Protein AF-A0A975L6K6-F1 (afdb_monomer)

Structure (mmCIF, N/CA/C/O backbone):
data_AF-A0A975L6K6-F1
#
_entry.id   AF-A0A975L6K6-F1
#
loop_
_atom_site.group_PDB
_atom_site.id
_atom_site.type_symbol
_atom_site.label_atom_id
_atom_site.label_alt_id
_atom_site.label_comp_id
_atom_site.label_asym_id
_atom_site.label_entity_id
_atom_site.label_seq_id
_atom_site.pdbx_PDB_ins_code
_atom_site.Cartn_x
_atom_site.Cartn_y
_atom_site.Cartn_z
_atom_site.occupancy
_atom_site.B_iso_or_equiv
_atom_site.auth_seq_id
_atom_site.auth_comp_id
_atom_site.auth_asym_id
_atom_site.auth_atom_id
_atom_site.pdbx_PDB_model_num
ATOM 1 N N . MET A 1 1 ? -33.562 -18.040 11.508 1.00 36.47 1 MET A N 1
ATOM 2 C CA . MET A 1 1 ? -32.404 -17.978 12.421 1.00 36.47 1 MET A CA 1
ATOM 3 C C . MET A 1 1 ? -31.246 -17.486 11.569 1.00 36.47 1 MET A C 1
ATOM 5 O O . MET A 1 1 ? -30.892 -18.178 10.630 1.00 36.47 1 MET A O 1
ATOM 9 N N . TRP A 1 2 ? -30.831 -16.236 11.766 1.00 38.25 2 TRP A N 1
ATOM 10 C CA . TRP A 1 2 ? -29.803 -15.554 10.973 1.00 38.25 2 TRP A CA 1
ATOM 11 C C . TRP A 1 2 ? -28.462 -15.794 11.672 1.00 38.25 2 TRP A C 1
ATOM 13 O O . TRP A 1 2 ? -28.295 -15.380 12.817 1.00 38.25 2 TRP A O 1
ATOM 23 N N . ASP A 1 3 ? -27.540 -16.505 11.031 1.00 49.81 3 ASP A N 1
ATOM 24 C CA . ASP A 1 3 ? -26.170 -16.692 11.496 1.00 49.81 3 ASP A CA 1
ATOM 25 C C . ASP A 1 3 ? -25.344 -15.480 11.055 1.00 49.81 3 ASP A C 1
ATOM 27 O O . ASP A 1 3 ? -25.103 -15.250 9.876 1.00 49.81 3 ASP A O 1
ATOM 31 N N . GLY A 1 4 ? -24.991 -14.620 12.010 1.00 41.69 4 GLY A N 1
ATOM 32 C CA . GLY A 1 4 ? -24.380 -13.302 11.801 1.00 41.69 4 GLY A CA 1
ATOM 33 C C . GLY A 1 4 ? -22.969 -13.294 11.201 1.00 41.69 4 GLY A C 1
ATOM 34 O O . GLY A 1 4 ? -22.150 -12.468 11.596 1.00 41.69 4 GLY A O 1
ATOM 35 N N . ASN A 1 5 ? -22.658 -14.169 10.250 1.00 46.06 5 ASN A N 1
ATOM 36 C CA . ASN A 1 5 ? -21.395 -14.152 9.541 1.00 46.06 5 ASN A CA 1
ATOM 37 C C . ASN A 1 5 ? -21.469 -13.179 8.355 1.00 46.06 5 ASN A C 1
ATOM 39 O O . ASN A 1 5 ? -21.516 -13.583 7.196 1.00 46.06 5 ASN A O 1
ATOM 43 N N . HIS A 1 6 ? -21.394 -11.875 8.632 1.00 46.34 6 HIS A N 1
ATOM 44 C CA . HIS A 1 6 ? -20.910 -10.900 7.643 1.00 46.34 6 HIS A CA 1
ATOM 45 C C . HIS A 1 6 ? -19.392 -11.066 7.479 1.00 46.34 6 HIS A C 1
ATOM 47 O O . HIS A 1 6 ? -18.622 -10.123 7.669 1.00 46.34 6 HIS A O 1
ATOM 53 N N . GLY A 1 7 ? -18.960 -12.305 7.218 1.00 45.84 7 GLY A N 1
ATOM 54 C CA . GLY A 1 7 ? -17.568 -12.675 7.071 1.00 45.84 7 GLY A CA 1
ATOM 55 C C . GLY A 1 7 ? -16.971 -11.769 6.015 1.00 45.84 7 GLY A C 1
ATOM 56 O O . GLY A 1 7 ? -17.438 -11.759 4.877 1.00 45.84 7 GLY A O 1
ATOM 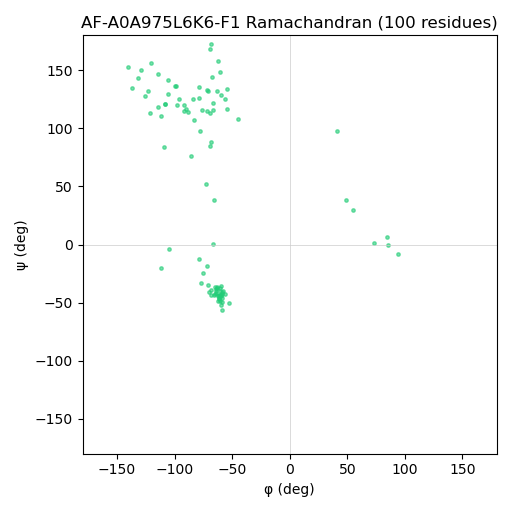57 N N . ARG A 1 8 ? -15.997 -10.952 6.423 1.00 49.88 8 ARG A N 1
ATOM 58 C CA . ARG A 1 8 ? -15.198 -10.117 5.531 1.00 49.88 8 ARG A CA 1
ATOM 59 C C . ARG A 1 8 ? -14.805 -10.998 4.349 1.00 49.88 8 ARG A C 1
ATOM 61 O O . ARG A 1 8 ? -14.019 -11.924 4.528 1.00 49.88 8 ARG A O 1
ATOM 68 N N . ILE A 1 9 ? -15.400 -10.756 3.179 1.00 55.06 9 ILE A N 1
ATOM 69 C CA . ILE A 1 9 ? -14.994 -11.413 1.939 1.00 55.06 9 ILE A CA 1
ATOM 70 C C . ILE A 1 9 ? -13.624 -10.821 1.628 1.00 55.06 9 ILE A C 1
ATOM 72 O O . ILE A 1 9 ? -13.508 -9.795 0.965 1.00 55.06 9 ILE A O 1
ATOM 76 N N . GLU A 1 10 ? -12.590 -11.404 2.223 1.00 58.62 10 GLU A N 1
ATOM 77 C CA . GLU A 1 10 ? -11.224 -11.238 1.774 1.00 58.62 10 GLU A CA 1
ATOM 78 C C . GLU A 1 10 ? -11.164 -11.985 0.447 1.00 58.62 10 GLU A C 1
ATOM 80 O O . GLU A 1 10 ? -11.415 -13.195 0.421 1.00 58.62 10 GLU A O 1
ATOM 85 N N . PRO A 1 11 ? -10.971 -11.294 -0.684 1.00 62.91 11 PRO A N 1
ATOM 86 C CA . PRO A 1 11 ? -10.972 -12.011 -1.943 1.00 62.91 11 PRO A CA 1
ATOM 87 C C . PRO A 1 11 ? -9.706 -12.925 -1.990 1.00 62.91 11 PRO A C 1
ATOM 89 O O . PRO A 1 11 ? -8.877 -12.911 -1.082 1.00 62.91 11 PRO A O 1
ATOM 92 N N . ALA A 1 12 ? -9.541 -13.809 -2.973 1.00 74.25 12 ALA A N 1
ATOM 93 C CA . ALA A 1 12 ? -8.406 -14.745 -2.936 1.00 74.25 12 ALA A CA 1
ATOM 94 C C . ALA A 1 12 ? -7.059 -14.036 -3.200 1.00 74.25 12 ALA A C 1
ATOM 96 O O . ALA A 1 12 ? -6.940 -13.309 -4.183 1.00 74.25 12 ALA A O 1
ATOM 97 N N . PHE A 1 13 ? -6.035 -14.283 -2.371 1.00 80.50 13 PHE A N 1
ATOM 98 C CA . PHE A 1 13 ? -4.659 -13.846 -2.643 1.00 80.50 13 PHE A CA 1
ATOM 99 C C . PHE A 1 13 ? -3.909 -14.898 -3.463 1.00 80.50 13 PHE A C 1
ATOM 101 O O . PHE A 1 13 ? -3.627 -15.991 -2.968 1.00 80.50 13 PHE A O 1
ATOM 108 N N . ASP A 1 14 ? -3.547 -14.562 -4.699 1.00 85.00 14 ASP A N 1
ATOM 109 C CA . ASP A 1 14 ? -2.791 -15.457 -5.574 1.00 85.00 14 ASP A CA 1
ATOM 110 C C . ASP A 1 14 ? -1.284 -15.155 -5.513 1.00 85.00 14 ASP A C 1
ATOM 112 O O . ASP A 1 14 ? -0.806 -14.042 -5.761 1.00 85.00 14 ASP A O 1
ATOM 116 N N . GLN A 1 15 ? -0.503 -16.188 -5.202 1.00 85.06 15 GLN A N 1
ATOM 117 C CA . GLN A 1 15 ? 0.951 -16.094 -5.135 1.00 85.06 15 GLN A CA 1
ATOM 118 C C . GLN A 1 15 ? 1.614 -15.967 -6.512 1.00 85.06 15 GLN A C 1
ATOM 120 O O . GLN A 1 15 ? 2.762 -15.522 -6.574 1.00 85.06 15 GLN A O 1
ATOM 125 N N . ALA A 1 16 ? 0.931 -16.319 -7.599 1.00 92.44 16 ALA A N 1
ATOM 126 C CA . ALA A 1 16 ? 1.438 -16.183 -8.961 1.00 92.44 16 ALA A CA 1
ATOM 127 C C . ALA A 1 16 ? 1.346 -14.744 -9.494 1.00 92.44 16 ALA A C 1
ATOM 129 O O . ALA A 1 16 ? 1.956 -14.431 -10.516 1.00 92.44 16 ALA A O 1
ATOM 130 N N . TRP A 1 17 ? 0.616 -13.857 -8.809 1.00 92.19 17 TRP A N 1
ATOM 131 C CA . TRP A 1 17 ? 0.502 -12.462 -9.217 1.00 92.19 17 TRP A CA 1
ATOM 132 C C . TRP A 1 17 ? 1.846 -11.743 -9.237 1.00 92.19 17 TRP A C 1
ATOM 134 O O . TRP A 1 17 ? 2.741 -11.983 -8.417 1.00 92.19 17 TRP A O 1
ATOM 144 N N . ASP A 1 18 ? 1.956 -10.786 -10.153 1.00 92.44 18 ASP A N 1
ATOM 145 C CA . ASP A 1 18 ? 3.071 -9.861 -10.147 1.00 92.44 18 ASP A CA 1
ATOM 146 C C . ASP A 1 18 ? 3.074 -9.019 -8.856 1.00 92.44 18 ASP A C 1
ATOM 148 O O . ASP A 1 18 ? 2.068 -8.837 -8.162 1.00 92.44 18 ASP A O 1
ATOM 152 N N . ARG A 1 19 ? 4.249 -8.486 -8.525 1.00 92.56 19 ARG A N 1
ATOM 153 C CA . ARG A 1 19 ? 4.472 -7.726 -7.292 1.00 92.56 19 ARG A CA 1
ATOM 154 C C . ARG A 1 19 ? 3.581 -6.486 -7.170 1.00 92.56 19 ARG A C 1
ATOM 156 O O . ARG A 1 19 ? 3.162 -6.171 -6.060 1.00 92.56 19 ARG A O 1
ATOM 163 N N . LEU A 1 20 ? 3.279 -5.790 -8.269 1.00 92.94 20 LEU A N 1
ATOM 164 C CA . LEU A 1 20 ? 2.408 -4.612 -8.226 1.00 92.94 20 LEU A CA 1
ATOM 165 C C . LEU A 1 20 ? 0.976 -5.027 -7.887 1.00 92.94 20 LEU A C 1
ATOM 167 O O . LEU A 1 20 ? 0.344 -4.396 -7.041 1.00 92.94 20 LEU A O 1
ATOM 171 N N . THR A 1 21 ? 0.482 -6.098 -8.503 1.00 94.50 21 THR A N 1
ATOM 172 C CA . THR A 1 21 ? -0.839 -6.661 -8.205 1.00 94.50 21 THR A CA 1
ATOM 173 C C . THR A 1 21 ? -0.931 -7.109 -6.747 1.00 94.50 21 THR A C 1
ATOM 175 O O . THR A 1 21 ? -1.883 -6.742 -6.058 1.00 94.50 21 THR A O 1
ATOM 178 N N . LYS A 1 22 ? 0.104 -7.777 -6.218 1.00 94.12 22 LYS A N 1
ATOM 179 C CA . LYS A 1 22 ? 0.181 -8.131 -4.789 1.00 94.12 22 LYS A CA 1
ATOM 180 C C . LYS A 1 22 ? 0.177 -6.914 -3.862 1.00 94.12 22 LYS A C 1
ATOM 182 O O . LYS A 1 22 ? -0.478 -6.940 -2.827 1.00 94.12 22 LYS A O 1
ATOM 187 N N . LEU A 1 23 ? 0.873 -5.832 -4.207 1.00 94.56 23 LEU A N 1
ATOM 188 C CA . LEU A 1 23 ? 0.858 -4.621 -3.379 1.00 94.56 23 LEU A CA 1
ATOM 189 C C . LEU A 1 23 ? -0.485 -3.893 -3.429 1.00 94.56 23 LEU A C 1
ATOM 191 O O . LEU A 1 23 ? -0.970 -3.435 -2.399 1.00 94.56 23 LEU A O 1
ATOM 195 N N . ARG A 1 24 ? -1.108 -3.804 -4.608 1.00 95.19 24 ARG A N 1
ATOM 196 C CA . ARG A 1 24 ? -2.454 -3.228 -4.764 1.00 95.19 24 ARG A CA 1
ATOM 197 C C . ARG A 1 24 ? -3.489 -4.005 -3.970 1.00 95.19 24 ARG A C 1
ATOM 199 O O . ARG A 1 24 ? -4.376 -3.404 -3.373 1.00 95.19 24 ARG A O 1
ATOM 206 N N . TRP A 1 25 ? -3.334 -5.321 -3.937 1.00 93.25 25 TRP A N 1
ATOM 207 C CA . TRP A 1 25 ? -4.135 -6.195 -3.107 1.00 93.25 25 TRP A CA 1
ATOM 208 C C . TRP A 1 25 ? -4.030 -5.856 -1.618 1.00 93.25 25 TRP A C 1
ATOM 210 O O . TRP A 1 25 ? -5.036 -5.559 -0.977 1.00 93.25 25 TRP A O 1
ATOM 220 N N . VAL A 1 26 ? -2.807 -5.846 -1.077 1.00 92.88 26 VAL A N 1
ATOM 221 C CA . VAL A 1 26 ? -2.565 -5.518 0.337 1.00 92.88 26 VAL A CA 1
ATOM 222 C C . VAL A 1 26 ? -3.082 -4.114 0.656 1.00 92.88 26 VAL A C 1
ATOM 224 O O . VAL A 1 26 ? -3.769 -3.929 1.654 1.00 92.88 26 VAL A O 1
ATOM 227 N N . ALA A 1 27 ? -2.848 -3.141 -0.227 1.00 94.31 27 ALA A N 1
ATOM 228 C CA . ALA A 1 27 ? -3.363 -1.784 -0.076 1.00 94.31 27 ALA A CA 1
ATOM 229 C C . ALA A 1 27 ? -4.897 -1.730 0.010 1.00 94.31 27 ALA A C 1
ATOM 231 O O . ALA A 1 27 ? -5.425 -0.996 0.843 1.00 94.31 27 ALA A O 1
ATOM 232 N N . ALA A 1 28 ? -5.613 -2.516 -0.801 1.00 92.88 28 ALA A N 1
ATOM 233 C CA . ALA A 1 28 ? -7.071 -2.600 -0.735 1.00 92.88 28 ALA A CA 1
ATOM 234 C C . ALA A 1 28 ? -7.549 -3.188 0.602 1.00 92.88 28 ALA A C 1
ATOM 236 O O . ALA A 1 28 ? -8.483 -2.663 1.211 1.00 92.88 28 ALA A O 1
ATOM 237 N N . LEU A 1 29 ? -6.879 -4.229 1.108 1.00 90.81 29 LEU A N 1
ATOM 238 C CA . LEU A 1 29 ? -7.185 -4.791 2.426 1.00 90.81 29 LEU A CA 1
ATOM 239 C C . LEU A 1 29 ? -6.912 -3.796 3.557 1.00 90.81 29 LEU A C 1
ATOM 241 O O . LEU A 1 29 ? -7.716 -3.703 4.489 1.00 90.81 29 LEU A O 1
ATOM 245 N N . THR A 1 30 ? -5.818 -3.037 3.476 1.00 92.12 30 THR A N 1
ATOM 246 C CA . THR A 1 30 ? -5.506 -1.977 4.440 1.00 92.12 30 THR A CA 1
ATOM 247 C C . THR A 1 30 ? -6.536 -0.847 4.374 1.00 92.12 30 THR A C 1
ATOM 249 O O . THR A 1 30 ? -7.004 -0.404 5.420 1.00 92.12 30 THR A O 1
ATOM 252 N N . GLU A 1 31 ? -6.962 -0.411 3.186 1.00 93.44 31 GLU A N 1
ATOM 253 C CA . GLU A 1 31 ? -8.026 0.595 3.022 1.00 93.44 31 GLU A CA 1
ATOM 254 C C . GLU A 1 31 ? -9.338 0.119 3.660 1.00 93.44 31 GLU A C 1
ATOM 256 O O . GLU A 1 31 ? -9.937 0.852 4.444 1.00 93.44 31 GLU A O 1
ATOM 261 N N . MET A 1 32 ? -9.727 -1.143 3.444 1.00 89.12 32 MET A N 1
ATOM 262 C CA . MET A 1 32 ? -10.895 -1.736 4.107 1.00 89.12 32 MET A CA 1
ATOM 263 C C . MET A 1 32 ? -10.756 -1.815 5.635 1.00 89.12 32 MET A C 1
ATOM 265 O O . MET A 1 32 ? -11.745 -1.664 6.346 1.00 89.12 32 MET A O 1
ATOM 269 N N . ASP A 1 33 ? -9.556 -2.089 6.159 1.00 88.31 33 ASP A N 1
ATOM 270 C CA . ASP A 1 33 ? -9.338 -2.226 7.608 1.00 88.31 33 ASP A CA 1
ATOM 271 C C . ASP A 1 33 ? -9.294 -0.879 8.336 1.00 88.31 33 ASP A C 1
ATOM 273 O O . ASP A 1 33 ? -9.674 -0.793 9.505 1.00 88.31 33 ASP A O 1
ATOM 277 N N . THR A 1 34 ? -8.774 0.146 7.662 1.00 89.44 34 THR A N 1
ATOM 278 C CA . THR A 1 34 ? -8.386 1.422 8.279 1.00 89.44 34 THR A CA 1
ATOM 279 C C . THR A 1 34 ? -9.267 2.597 7.869 1.00 89.44 34 THR A C 1
ATOM 281 O O . THR A 1 34 ? -9.280 3.606 8.568 1.00 89.44 34 THR A O 1
ATOM 284 N N . GLY A 1 35 ? -9.982 2.497 6.745 1.00 90.19 35 GLY A N 1
ATOM 285 C CA . GLY A 1 35 ? -10.700 3.612 6.125 1.00 90.19 35 GLY A CA 1
ATOM 286 C C . GLY A 1 35 ? -9.789 4.640 5.439 1.00 90.19 35 GLY A C 1
ATOM 287 O O . GLY A 1 35 ? -10.284 5.631 4.903 1.00 90.19 35 GLY A O 1
ATOM 288 N N . LEU A 1 36 ? -8.466 4.436 5.441 1.00 90.94 36 LEU A N 1
ATOM 289 C CA . LEU A 1 36 ? -7.516 5.318 4.765 1.00 90.94 36 LEU A CA 1
ATOM 290 C C . LEU A 1 36 ? -7.506 5.027 3.268 1.00 90.94 36 LEU A C 1
ATOM 292 O O . LEU A 1 36 ? -7.420 3.874 2.857 1.00 90.94 36 LEU A O 1
ATOM 296 N N . ARG A 1 37 ? -7.512 6.075 2.443 1.00 94.06 37 ARG A N 1
ATOM 297 C CA . ARG A 1 37 ? -7.382 5.919 0.993 1.00 94.06 37 ARG A CA 1
ATOM 298 C C . ARG A 1 37 ? -5.932 5.616 0.632 1.00 94.06 37 ARG A C 1
ATOM 300 O O . ARG A 1 37 ? -5.067 6.479 0.812 1.00 94.06 37 ARG A O 1
ATOM 307 N N . ILE A 1 38 ? -5.689 4.428 0.079 1.00 94.94 38 ILE A N 1
ATOM 308 C CA . ILE A 1 38 ? -4.350 3.942 -0.263 1.00 94.94 38 ILE A CA 1
ATOM 309 C C . ILE A 1 38 ? -4.285 3.589 -1.746 1.00 94.94 38 ILE A C 1
ATOM 311 O O . ILE A 1 38 ? -5.153 2.909 -2.295 1.00 94.94 38 ILE A O 1
ATOM 315 N N . ARG A 1 39 ? -3.248 4.060 -2.440 1.00 95.00 39 ARG A N 1
ATOM 316 C CA . ARG A 1 39 ? -3.005 3.728 -3.851 1.00 95.00 39 ARG A CA 1
ATOM 317 C C . ARG A 1 39 ? -1.557 3.306 -4.052 1.00 95.00 39 ARG A C 1
ATOM 319 O O . ARG A 1 39 ? -0.663 3.867 -3.429 1.00 95.00 39 ARG A O 1
ATOM 326 N N . VAL A 1 40 ? -1.348 2.328 -4.934 1.00 94.12 40 VAL A N 1
ATOM 327 C CA . VAL A 1 40 ? -0.016 1.830 -5.299 1.00 94.12 40 VAL A CA 1
ATOM 328 C C . VAL A 1 40 ? 0.170 1.890 -6.809 1.00 94.12 40 VAL A C 1
ATOM 330 O O . VAL A 1 40 ? -0.646 1.359 -7.580 1.00 94.12 40 VAL A O 1
ATOM 333 N N . TYR A 1 41 ? 1.269 2.512 -7.218 1.00 91.44 41 TYR A N 1
ATOM 334 C CA . TYR A 1 41 ? 1.661 2.706 -8.608 1.00 91.44 41 TYR A CA 1
ATOM 335 C C . TYR A 1 41 ? 3.027 2.059 -8.880 1.00 91.44 41 TYR A C 1
ATOM 337 O O . TYR A 1 41 ? 3.811 1.866 -7.945 1.00 91.44 41 TYR A O 1
ATOM 345 N N . PRO A 1 42 ? 3.332 1.707 -10.144 1.00 89.12 42 PRO A N 1
ATOM 346 C CA . PRO A 1 42 ? 4.714 1.458 -10.538 1.00 89.12 42 PRO A CA 1
ATOM 347 C C . PRO A 1 42 ? 5.563 2.679 -10.176 1.00 89.12 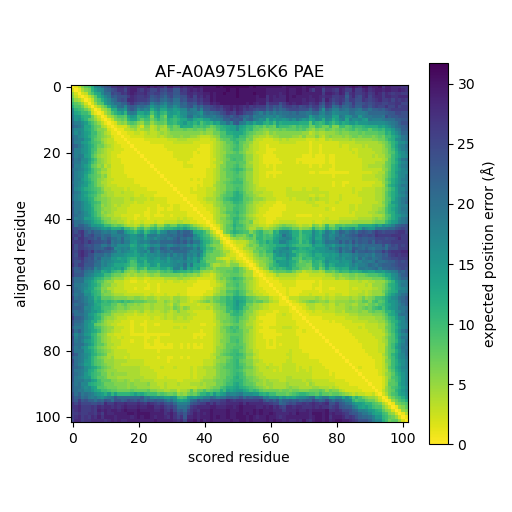42 PRO A C 1
ATOM 349 O O . PRO A 1 42 ? 5.144 3.801 -10.454 1.00 89.12 42 PRO A O 1
ATOM 352 N N . GLY A 1 43 ? 6.724 2.458 -9.565 1.00 82.50 43 GLY A N 1
ATOM 353 C CA . GLY A 1 43 ? 7.663 3.527 -9.265 1.00 82.50 43 GLY A CA 1
ATOM 354 C C . GLY A 1 43 ? 8.335 4.025 -10.537 1.00 82.50 43 GLY A C 1
ATOM 355 O O . GLY A 1 43 ? 8.830 3.238 -11.352 1.00 82.50 43 GLY A O 1
ATOM 356 N N . TYR A 1 44 ? 8.390 5.340 -10.698 1.00 70.62 44 TYR A N 1
ATOM 357 C CA . TYR A 1 44 ? 9.227 5.963 -11.717 1.00 70.62 44 TYR A CA 1
ATOM 358 C C . TYR A 1 44 ? 10.526 6.437 -11.074 1.00 70.62 44 TYR A C 1
ATOM 360 O O . TYR A 1 44 ? 10.531 6.976 -9.966 1.00 70.62 44 TYR A O 1
ATOM 368 N N . SER A 1 45 ? 11.649 6.194 -11.748 1.00 61.50 45 SER A N 1
ATOM 369 C CA . SER A 1 45 ? 12.924 6.737 -11.301 1.00 61.50 45 SER A CA 1
ATOM 370 C C . SER A 1 45 ? 12.900 8.250 -11.455 1.00 61.50 45 SER A C 1
ATOM 372 O O . SER A 1 45 ? 12.419 8.750 -12.467 1.00 61.50 45 SER A O 1
ATOM 374 N N . ALA A 1 46 ? 13.528 8.973 -10.528 1.00 57.72 46 ALA A N 1
ATOM 375 C CA . ALA A 1 46 ? 13.842 10.389 -10.707 1.00 57.72 46 ALA A CA 1
ATOM 376 C C . ALA A 1 46 ? 14.885 10.641 -11.831 1.00 57.72 46 ALA A C 1
ATOM 378 O O . ALA A 1 46 ? 15.281 11.780 -12.075 1.00 57.72 46 ALA A O 1
ATOM 379 N N . THR A 1 47 ? 15.376 9.592 -12.504 1.00 58.16 47 THR A N 1
ATOM 380 C CA . THR A 1 47 ? 16.360 9.702 -13.585 1.00 58.16 47 THR A CA 1
ATOM 381 C C . THR A 1 47 ? 15.680 9.845 -14.945 1.00 58.16 47 THR A C 1
ATOM 383 O O . THR A 1 47 ? 15.017 8.926 -15.430 1.00 58.16 47 THR A O 1
ATOM 386 N N . LEU A 1 48 ? 15.913 10.988 -15.590 1.00 61.06 48 LEU A N 1
ATOM 387 C CA . LEU A 1 48 ? 15.637 11.186 -17.009 1.00 61.06 48 LEU A CA 1
ATOM 388 C C . LEU A 1 48 ? 16.757 10.533 -17.831 1.00 61.06 48 LEU A C 1
ATOM 390 O O . LEU A 1 48 ? 17.931 10.849 -17.635 1.00 61.06 48 LEU A O 1
ATOM 394 N N . ARG A 1 49 ? 16.415 9.654 -18.776 1.00 64.06 49 ARG A N 1
ATOM 395 C CA . ARG A 1 49 ? 17.348 9.159 -19.800 1.00 64.06 49 ARG A CA 1
ATOM 396 C C . ARG A 1 49 ? 16.856 9.650 -21.151 1.00 64.06 49 ARG A C 1
ATOM 398 O O . ARG A 1 49 ? 15.744 9.338 -21.548 1.00 64.06 49 ARG A O 1
ATOM 405 N N . ASN A 1 50 ? 17.672 10.447 -21.838 1.00 80.06 50 ASN A N 1
ATOM 406 C CA . ASN A 1 50 ? 17.312 11.077 -23.115 1.00 80.06 50 ASN A CA 1
ATOM 407 C C . ASN A 1 50 ? 16.007 11.906 -23.065 1.00 80.06 50 ASN A C 1
ATOM 409 O O . ASN A 1 50 ? 15.310 12.014 -24.066 1.00 80.06 50 ASN A O 1
ATOM 413 N N . GLY A 1 51 ? 15.672 12.489 -21.907 1.00 74.38 51 GLY A N 1
ATOM 414 C CA . GLY A 1 51 ? 14.449 13.283 -21.728 1.00 7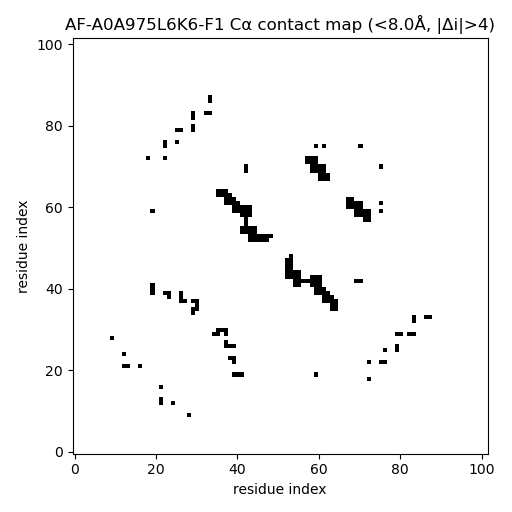4.38 51 GLY A CA 1
ATOM 415 C C . GLY A 1 51 ? 13.195 12.475 -21.378 1.00 74.38 51 GLY A C 1
ATOM 416 O O . GLY A 1 51 ? 12.150 13.076 -21.152 1.00 74.38 51 GLY A O 1
ATOM 417 N N . GLU A 1 52 ? 13.293 11.148 -21.263 1.00 72.00 52 GLU A N 1
ATOM 418 C CA . GLU A 1 52 ? 12.195 10.289 -20.812 1.00 72.00 52 GLU A CA 1
ATOM 419 C C . GLU A 1 52 ?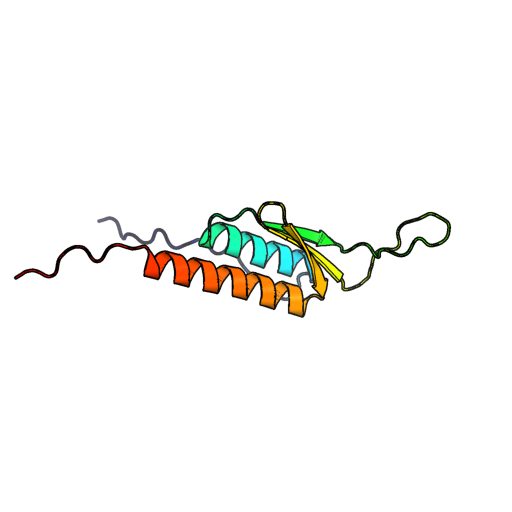 12.421 9.795 -19.382 1.00 72.00 52 GLU A C 1
ATOM 421 O O . GLU A 1 52 ? 13.543 9.469 -18.979 1.00 72.00 52 GLU A O 1
ATOM 426 N N . TRP A 1 53 ? 11.338 9.722 -18.608 1.00 67.81 53 TRP A N 1
ATOM 427 C CA . TRP A 1 53 ? 11.349 9.100 -17.288 1.00 67.81 53 TRP A CA 1
ATOM 428 C C . TRP A 1 53 ? 11.591 7.601 -17.425 1.00 67.81 53 TRP A C 1
ATOM 430 O O . TRP A 1 53 ? 10.818 6.895 -18.072 1.00 67.81 53 TRP A O 1
ATOM 440 N N . VAL A 1 54 ? 12.648 7.099 -16.788 1.00 67.75 54 VAL A N 1
ATOM 441 C CA . VAL A 1 54 ? 12.924 5.661 -16.778 1.00 67.75 54 VAL A CA 1
ATOM 442 C C . VAL A 1 54 ? 12.109 5.007 -15.658 1.00 67.75 54 VAL A C 1
ATOM 444 O O . VAL A 1 54 ? 12.238 5.420 -14.503 1.00 67.75 54 VAL A O 1
ATOM 447 N N . PRO A 1 55 ? 11.293 3.974 -15.939 1.00 64.88 55 PRO A N 1
ATOM 448 C CA . PRO A 1 55 ? 10.645 3.199 -14.887 1.00 64.88 55 PRO A CA 1
ATOM 449 C C . PRO A 1 55 ? 11.701 2.630 -13.933 1.00 64.88 55 PRO A C 1
ATOM 451 O O . PRO A 1 55 ? 12.633 1.948 -14.367 1.00 64.88 55 PRO A O 1
ATOM 454 N N . ALA A 1 56 ? 11.572 2.901 -12.633 1.00 71.19 56 ALA A N 1
ATOM 455 C CA . ALA A 1 56 ? 12.446 2.294 -11.639 1.00 71.19 56 ALA A CA 1
ATOM 456 C C . ALA A 1 56 ? 11.964 0.860 -11.406 1.00 71.19 56 ALA A C 1
ATOM 458 O O . ALA A 1 56 ? 11.008 0.604 -10.673 1.00 71.19 56 ALA A O 1
ATOM 459 N N . THR A 1 57 ? 12.601 -0.103 -12.068 1.00 75.69 57 THR A N 1
ATOM 460 C CA . THR A 1 57 ? 12.244 -1.514 -11.903 1.00 75.69 57 THR A CA 1
ATOM 461 C C . THR A 1 57 ? 12.413 -1.947 -10.450 1.00 75.69 57 THR A C 1
ATOM 463 O O . THR A 1 57 ? 13.482 -1.781 -9.868 1.00 75.69 57 THR A O 1
ATOM 466 N N . GLY A 1 58 ? 11.368 -2.553 -9.883 1.00 83.56 58 GLY A N 1
ATOM 467 C CA . GLY A 1 58 ? 11.377 -3.060 -8.507 1.00 83.56 58 GLY A CA 1
ATOM 468 C C . GLY A 1 58 ? 11.036 -2.020 -7.439 1.00 83.56 58 GLY A C 1
ATOM 469 O O . GLY A 1 58 ? 11.106 -2.342 -6.251 1.00 83.56 58 GLY A O 1
ATOM 470 N N . VAL A 1 59 ? 10.642 -0.819 -7.859 1.00 89.75 59 VAL A N 1
ATOM 471 C CA . VAL A 1 59 ? 10.243 0.279 -6.987 1.00 89.75 59 VAL A CA 1
ATOM 472 C C . VAL A 1 59 ? 8.759 0.596 -7.202 1.00 89.75 59 VAL A C 1
ATOM 474 O O . VAL A 1 59 ? 8.230 0.420 -8.301 1.00 89.75 59 VAL A O 1
ATOM 477 N N . TYR A 1 60 ? 8.077 1.018 -6.141 1.00 91.38 60 TYR A N 1
ATOM 478 C CA . TYR A 1 60 ? 6.638 1.264 -6.099 1.00 91.38 60 TYR A CA 1
ATOM 479 C C . TYR A 1 60 ? 6.352 2.554 -5.341 1.00 91.38 60 TYR A C 1
ATOM 481 O O . TYR A 1 60 ? 6.885 2.761 -4.250 1.00 91.38 60 TYR A O 1
ATOM 489 N N . ASP A 1 61 ? 5.474 3.382 -5.897 1.00 92.25 61 ASP A N 1
ATOM 490 C CA . ASP A 1 61 ? 4.997 4.583 -5.221 1.00 92.25 61 ASP A CA 1
ATOM 491 C C . ASP A 1 61 ? 3.720 4.238 -4.451 1.00 92.25 61 ASP A C 1
ATOM 493 O O . ASP A 1 61 ? 2.724 3.790 -5.030 1.00 92.25 61 ASP A O 1
ATOM 497 N N . VAL A 1 62 ? 3.756 4.430 -3.133 1.00 93.88 62 VAL A N 1
ATOM 498 C CA . VAL A 1 62 ? 2.630 4.204 -2.223 1.00 93.88 62 VAL A CA 1
ATOM 499 C C . VAL A 1 62 ? 2.113 5.556 -1.753 1.00 93.88 62 VAL A C 1
ATOM 501 O O . VAL A 1 62 ? 2.846 6.336 -1.150 1.00 93.88 62 VAL A O 1
ATOM 504 N N . LEU A 1 63 ? 0.840 5.829 -2.025 1.00 94.38 63 LEU A N 1
ATOM 505 C CA . LEU A 1 63 ? 0.138 7.048 -1.640 1.00 94.38 63 LEU A CA 1
ATOM 506 C C . LEU A 1 63 ? -0.865 6.730 -0.530 1.00 94.38 63 LEU A C 1
ATOM 508 O O . LEU A 1 63 ? -1.786 5.949 -0.760 1.00 94.38 63 LEU A O 1
ATOM 512 N N . VAL A 1 64 ? -0.727 7.373 0.630 1.00 93.56 64 VAL A N 1
ATOM 513 C CA . VAL A 1 64 ? -1.664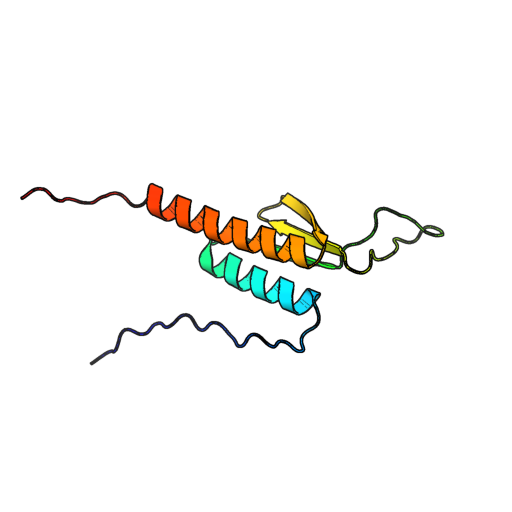 7.280 1.762 1.00 93.56 64 VAL A CA 1
ATOM 514 C C . VAL A 1 64 ? -2.187 8.675 2.077 1.00 93.56 64 VAL A C 1
ATOM 516 O O . VAL A 1 64 ? -1.422 9.544 2.485 1.00 93.56 64 VAL A O 1
ATOM 519 N N . THR A 1 65 ? -3.482 8.911 1.860 1.00 89.38 65 THR A N 1
ATOM 520 C CA . THR A 1 65 ? -4.157 10.184 2.205 1.00 89.38 65 THR A CA 1
ATOM 521 C C . THR A 1 65 ? -3.407 11.443 1.722 1.00 89.38 65 THR A C 1
ATOM 523 O O . THR A 1 65 ? -3.345 12.451 2.414 1.00 89.38 65 THR A O 1
ATOM 526 N N . GLY A 1 66 ? -2.809 11.388 0.527 1.00 83.94 66 GLY A N 1
ATOM 527 C CA . GLY A 1 66 ? -2.068 12.515 -0.062 1.00 83.94 66 GLY A CA 1
ATOM 528 C C . GLY A 1 66 ? -0.555 12.519 0.189 1.00 83.94 66 GLY A C 1
ATOM 529 O O . GLY A 1 66 ? 0.147 13.296 -0.450 1.00 83.94 66 GLY A O 1
ATOM 530 N N . HIS A 1 67 ? -0.030 11.632 1.037 1.00 86.88 67 HIS A N 1
ATOM 531 C CA . HIS A 1 67 ? 1.410 11.469 1.252 1.00 86.88 67 HIS A CA 1
ATOM 532 C C . HIS A 1 67 ? 1.956 10.310 0.423 1.00 86.88 67 HIS A C 1
ATOM 534 O O . HIS A 1 67 ? 1.508 9.173 0.576 1.00 86.88 67 HIS A O 1
ATOM 540 N N . SER A 1 68 ? 2.911 10.599 -0.460 1.00 88.81 68 SER A N 1
ATOM 541 C CA . SER A 1 68 ? 3.577 9.597 -1.291 1.00 88.81 68 SER A CA 1
ATOM 542 C C . SER A 1 68 ? 4.938 9.218 -0.719 1.00 88.81 68 SER A C 1
ATOM 544 O O . SER A 1 68 ? 5.728 10.093 -0.365 1.00 88.81 68 SER A O 1
ATOM 546 N N . GLY A 1 69 ? 5.235 7.924 -0.706 1.00 89.56 69 GLY A N 1
ATOM 547 C CA . GLY A 1 69 ? 6.572 7.392 -0.473 1.00 89.56 69 GLY A CA 1
ATOM 548 C C . GLY A 1 69 ? 6.943 6.393 -1.560 1.00 89.56 69 GLY A C 1
ATOM 549 O O . GLY A 1 69 ? 6.073 5.719 -2.113 1.00 89.56 69 GLY A O 1
ATOM 550 N N . GLN A 1 70 ? 8.234 6.305 -1.853 1.00 91.06 70 GLN A N 1
ATOM 551 C CA . GLN A 1 70 ? 8.773 5.383 -2.838 1.00 91.06 70 GLN A CA 1
ATOM 552 C C . GLN A 1 70 ? 9.493 4.230 -2.127 1.00 91.06 70 GLN A C 1
ATOM 554 O O . GLN A 1 70 ? 10.326 4.464 -1.252 1.00 91.06 70 GLN A O 1
ATOM 559 N N . PHE A 1 71 ? 9.166 2.989 -2.490 1.00 91.75 71 PHE A N 1
ATOM 560 C CA . PHE A 1 71 ? 9.578 1.798 -1.744 1.00 91.75 71 PHE A CA 1
ATOM 561 C C . PHE A 1 71 ? 9.963 0.637 -2.659 1.00 91.75 71 PHE A C 1
ATOM 563 O O . PHE A 1 71 ? 9.421 0.480 -3.752 1.00 91.75 71 PHE A O 1
ATOM 570 N N . THR A 1 72 ? 10.838 -0.247 -2.179 1.00 92.88 72 THR A N 1
ATOM 571 C CA . THR A 1 72 ? 10.960 -1.586 -2.771 1.00 92.88 72 THR A CA 1
ATOM 572 C C . THR A 1 72 ? 9.711 -2.418 -2.460 1.00 92.88 72 THR A C 1
ATOM 574 O O . THR A 1 72 ? 8.906 -2.055 -1.604 1.00 92.88 72 THR A O 1
ATOM 577 N N . TYR A 1 73 ? 9.544 -3.568 -3.120 1.00 92.31 73 TYR A N 1
ATOM 578 C CA . TYR A 1 73 ? 8.400 -4.455 -2.864 1.00 92.31 73 TYR A CA 1
ATOM 579 C C . TYR A 1 73 ? 8.233 -4.815 -1.377 1.00 92.31 73 TYR A C 1
ATOM 581 O O . TYR A 1 73 ? 7.146 -4.667 -0.823 1.00 92.31 73 TYR A O 1
ATOM 589 N N . HIS A 1 74 ? 9.304 -5.270 -0.723 1.00 92.88 74 HIS A N 1
ATOM 590 C CA . HIS A 1 74 ? 9.232 -5.708 0.672 1.00 92.88 74 HIS A CA 1
ATOM 591 C C . HIS A 1 74 ? 9.045 -4.538 1.641 1.00 92.88 74 HIS A C 1
ATOM 593 O O . HIS A 1 74 ? 8.314 -4.672 2.623 1.00 92.88 74 HIS A O 1
ATOM 599 N N . ASP A 1 75 ? 9.642 -3.382 1.345 1.00 94.75 75 ASP A N 1
ATOM 600 C CA . ASP A 1 75 ? 9.454 -2.181 2.162 1.00 94.75 75 ASP A CA 1
ATOM 601 C C . ASP A 1 75 ? 8.026 -1.646 2.043 1.00 94.75 75 ASP A C 1
ATOM 603 O O . ASP A 1 75 ? 7.433 -1.268 3.051 1.00 94.75 75 ASP A O 1
ATOM 607 N N . ALA A 1 76 ? 7.437 -1.687 0.843 1.00 94.88 76 ALA A N 1
ATOM 608 C CA . ALA A 1 76 ? 6.045 -1.312 0.621 1.00 94.88 76 ALA A CA 1
ATOM 609 C C . ALA A 1 76 ? 5.090 -2.222 1.405 1.00 94.88 76 ALA A C 1
ATOM 611 O O . ALA A 1 76 ? 4.172 -1.725 2.056 1.00 94.88 76 ALA A O 1
ATOM 612 N N . GLN A 1 77 ? 5.321 -3.542 1.396 1.00 94.00 77 GLN A N 1
ATOM 613 C CA . GLN A 1 77 ? 4.536 -4.476 2.212 1.00 94.00 77 GLN A CA 1
ATOM 614 C C . GLN A 1 77 ? 4.647 -4.143 3.703 1.00 94.00 77 GLN A C 1
ATOM 616 O O . GLN A 1 77 ? 3.630 -3.929 4.358 1.00 94.00 77 GLN A O 1
ATOM 621 N N . ARG A 1 78 ? 5.875 -4.010 4.224 1.00 95.31 78 ARG A N 1
ATOM 622 C CA . ARG A 1 78 ? 6.111 -3.671 5.636 1.00 95.31 78 ARG A CA 1
ATOM 623 C C . ARG A 1 78 ? 5.460 -2.343 6.023 1.00 95.31 78 ARG A C 1
ATOM 625 O O . ARG A 1 78 ? 4.925 -2.220 7.122 1.00 95.31 78 ARG A O 1
ATOM 632 N N . PHE A 1 79 ? 5.516 -1.348 5.143 1.00 94.38 79 PHE A N 1
ATOM 633 C CA . PHE A 1 79 ? 4.881 -0.057 5.364 1.00 94.38 79 PHE A CA 1
ATOM 634 C C . PHE A 1 79 ? 3.355 -0.194 5.496 1.00 94.38 79 PHE A C 1
ATOM 636 O O . PHE A 1 79 ? 2.785 0.302 6.467 1.00 94.38 79 PHE A O 1
ATOM 643 N N . LEU A 1 80 ? 2.697 -0.915 4.580 1.00 94.06 80 LEU A N 1
ATOM 644 C CA . LEU A 1 80 ? 1.245 -1.156 4.619 1.00 94.06 80 LEU A CA 1
ATOM 645 C C . LEU A 1 80 ? 0.815 -1.973 5.852 1.00 94.06 80 LEU A C 1
ATOM 647 O O . LEU A 1 80 ? -0.203 -1.663 6.484 1.00 94.06 80 LEU A O 1
ATOM 651 N N . ASP A 1 81 ? 1.615 -2.962 6.249 1.00 92.94 81 ASP A N 1
ATOM 652 C CA . ASP A 1 81 ? 1.404 -3.710 7.492 1.00 92.94 81 ASP A CA 1
ATOM 653 C C . ASP A 1 81 ? 1.485 -2.776 8.709 1.00 92.94 81 ASP A C 1
ATOM 655 O O . ASP A 1 81 ? 0.621 -2.810 9.589 1.00 92.94 81 ASP A O 1
ATOM 659 N N . GLY A 1 82 ? 2.473 -1.876 8.729 1.00 93.38 82 GLY A N 1
ATOM 660 C CA . GLY A 1 82 ? 2.630 -0.856 9.764 1.00 93.38 82 GLY A CA 1
ATOM 661 C C . GLY A 1 82 ? 1.429 0.086 9.867 1.00 93.38 82 GLY A C 1
ATOM 662 O O . GLY A 1 82 ? 0.945 0.339 10.972 1.00 93.38 82 GLY A O 1
ATOM 663 N N . VAL A 1 83 ? 0.892 0.550 8.732 1.00 92.00 83 VAL A N 1
ATOM 664 C CA . VAL A 1 83 ? -0.337 1.365 8.683 1.00 92.00 83 VAL A CA 1
ATOM 665 C C . VAL A 1 83 ? -1.516 0.609 9.300 1.00 92.00 83 VAL A C 1
ATOM 667 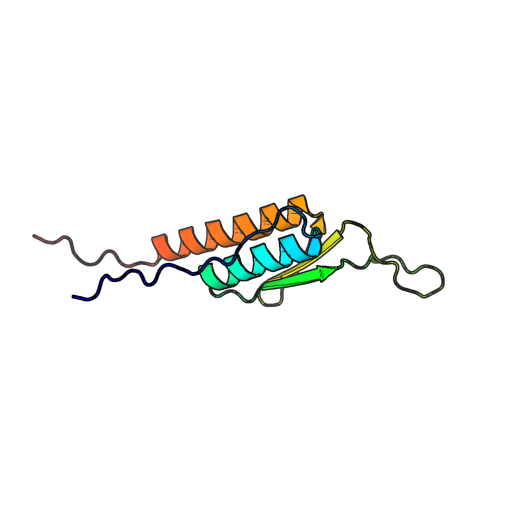O O . VAL A 1 83 ? -2.239 1.156 10.135 1.00 92.00 83 VAL A O 1
ATOM 670 N N . THR A 1 84 ? -1.679 -0.666 8.944 1.00 91.56 84 THR A N 1
ATOM 671 C CA . THR A 1 84 ? -2.741 -1.530 9.481 1.00 91.56 84 THR A CA 1
ATOM 672 C C . THR A 1 84 ? -2.613 -1.683 11.002 1.00 91.56 84 THR A C 1
ATOM 674 O O . THR A 1 84 ? -3.584 -1.495 11.741 1.00 91.56 84 THR A O 1
ATOM 677 N N . VAL A 1 85 ? -1.409 -1.986 11.498 1.00 92.31 85 VAL A N 1
ATOM 678 C CA . VAL A 1 85 ? -1.132 -2.128 12.937 1.00 92.31 85 VAL A CA 1
ATOM 679 C C . VAL A 1 85 ? -1.400 -0.820 13.681 1.00 92.31 85 VAL A C 1
ATOM 681 O O . VAL A 1 85 ? -2.091 -0.834 14.702 1.00 92.31 85 VAL A O 1
ATOM 684 N N . GLY A 1 86 ? -0.919 0.310 13.158 1.00 90.88 86 GLY A N 1
ATOM 685 C CA . GLY A 1 86 ? -1.119 1.628 13.760 1.00 90.88 86 GLY A CA 1
ATOM 686 C C . GLY A 1 86 ? -2.595 2.015 13.855 1.00 90.88 86 GLY A C 1
ATOM 687 O O . GLY A 1 86 ? -3.062 2.419 14.920 1.00 90.88 86 GLY A O 1
ATOM 688 N N . ALA A 1 87 ? -3.366 1.811 12.785 1.00 89.50 87 ALA A N 1
ATOM 689 C CA . ALA A 1 87 ? -4.801 2.094 12.775 1.00 89.50 87 ALA A CA 1
ATOM 690 C C . ALA A 1 87 ? -5.584 1.219 13.770 1.00 89.50 87 ALA A C 1
ATOM 692 O O . ALA A 1 87 ? -6.518 1.684 14.426 1.00 89.50 87 ALA A O 1
ATOM 693 N N . ARG A 1 88 ? -5.202 -0.055 13.927 1.00 87.62 88 ARG A N 1
ATOM 694 C CA . ARG A 1 88 ? -5.784 -0.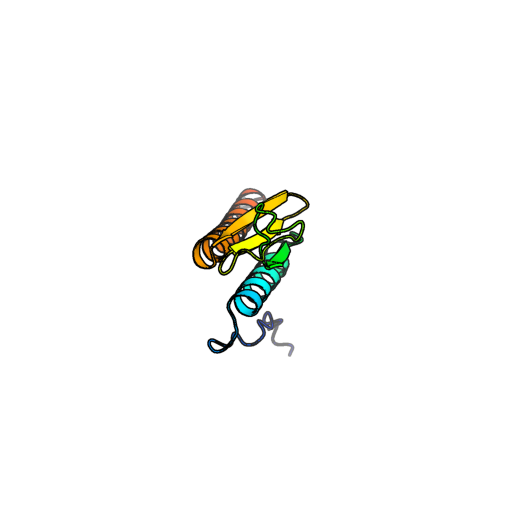947 14.946 1.00 87.62 88 ARG A CA 1
ATOM 695 C C . ARG A 1 88 ? -5.444 -0.492 16.361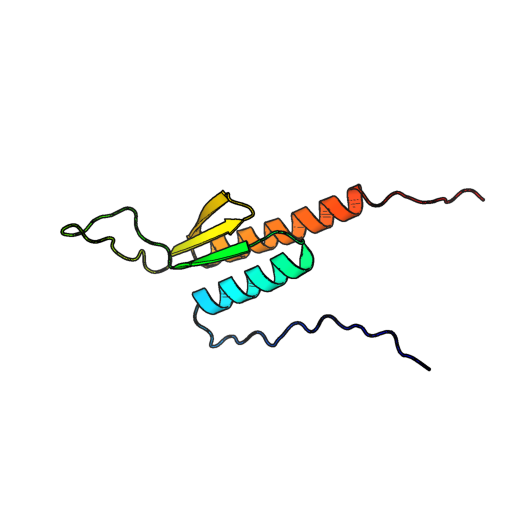 1.00 87.62 88 ARG A C 1
ATOM 697 O O . ARG A 1 88 ? -6.326 -0.499 17.217 1.00 87.62 88 ARG A O 1
ATOM 704 N N . ALA A 1 89 ? -4.198 -0.092 16.604 1.00 89.12 89 ALA A N 1
ATOM 705 C CA . ALA A 1 89 ? -3.778 0.440 17.897 1.00 89.12 89 ALA A CA 1
ATOM 706 C C . ALA A 1 89 ? -4.549 1.723 18.249 1.00 89.12 89 ALA A C 1
ATOM 708 O O . ALA A 1 89 ? -5.067 1.832 19.358 1.00 89.12 89 ALA A O 1
ATOM 709 N N . TYR A 1 90 ? -4.711 2.637 17.286 1.00 89.31 90 TYR A N 1
ATOM 710 C CA . TYR A 1 9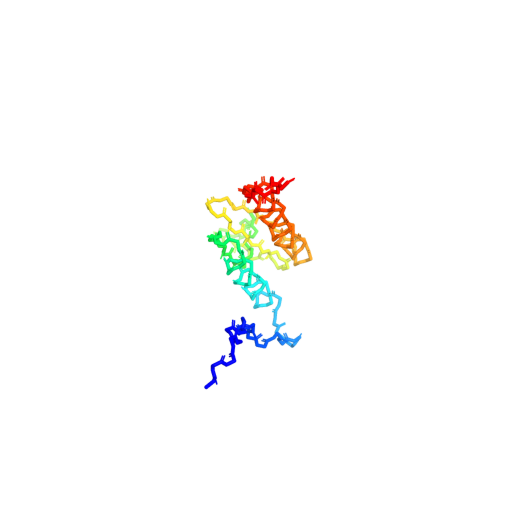0 ? -5.497 3.858 17.460 1.00 89.31 90 TYR A CA 1
ATOM 711 C C . TYR A 1 90 ? -6.953 3.556 17.831 1.00 89.31 90 TYR A C 1
ATOM 713 O O . TYR A 1 90 ? -7.431 4.068 18.836 1.00 89.31 90 TYR A O 1
ATOM 721 N N . ARG A 1 91 ? -7.634 2.664 17.092 1.00 86.94 91 ARG A N 1
ATOM 722 C CA . ARG A 1 91 ? -9.018 2.257 17.406 1.00 86.94 91 ARG A CA 1
ATOM 723 C C . ARG A 1 91 ? -9.160 1.697 18.821 1.00 86.94 91 ARG A C 1
ATOM 725 O O . ARG A 1 91 ? -10.111 2.035 19.516 1.00 86.94 91 ARG A O 1
ATOM 732 N N . ARG A 1 92 ? -8.216 0.863 19.269 1.00 88.00 92 ARG A N 1
ATOM 733 C CA . ARG A 1 92 ? -8.232 0.312 20.636 1.00 88.00 92 ARG A CA 1
ATOM 734 C C . ARG A 1 92 ? -8.066 1.394 21.701 1.00 88.00 92 ARG A C 1
ATOM 736 O O . ARG A 1 92 ? -8.684 1.287 22.748 1.00 88.00 92 ARG A O 1
ATOM 743 N N . ALA A 1 93 ? -7.253 2.414 21.436 1.00 86.56 93 ALA A N 1
ATOM 744 C CA . ALA A 1 93 ? -7.030 3.518 22.367 1.00 86.56 93 ALA A CA 1
ATOM 745 C C . ALA A 1 93 ? -8.206 4.509 22.429 1.00 86.56 93 ALA A C 1
ATOM 747 O O . ALA A 1 93 ? -8.356 5.207 23.427 1.00 86.56 93 ALA A O 1
ATOM 748 N N . THR A 1 94 ? -9.017 4.592 21.371 1.00 85.19 94 THR A N 1
ATOM 749 C CA . THR A 1 94 ? -10.135 5.544 21.261 1.00 85.19 94 THR A CA 1
ATOM 750 C C . THR A 1 94 ? -11.514 4.923 21.453 1.00 85.19 94 THR A C 1
ATOM 752 O O . THR A 1 94 ? -12.498 5.657 21.477 1.00 85.19 94 THR A O 1
ATOM 755 N N . THR A 1 95 ? -11.608 3.600 21.620 1.00 76.06 95 THR A N 1
ATOM 756 C CA . THR A 1 95 ? -12.854 2.950 22.046 1.00 76.06 95 THR A CA 1
ATOM 757 C C . THR A 1 95 ? -13.070 3.285 23.528 1.00 76.06 95 THR A C 1
ATOM 759 O O . THR A 1 95 ? -12.237 2.880 24.341 1.00 76.06 95 THR A O 1
ATOM 762 N N . PRO A 1 96 ? -14.119 4.040 23.907 1.00 58.78 96 PRO A N 1
ATOM 763 C CA . PRO A 1 96 ? -14.382 4.357 25.304 1.00 58.78 96 PRO A CA 1
ATOM 764 C C . PRO A 1 96 ? -14.673 3.065 26.062 1.00 58.78 96 PRO A C 1
ATOM 766 O O . PRO A 1 96 ? -15.475 2.247 25.612 1.00 58.78 96 PRO A O 1
ATOM 769 N N . THR A 1 97 ? -14.035 2.878 27.212 1.00 58.22 97 THR A N 1
ATOM 770 C CA . THR A 1 97 ? -14.437 1.855 28.175 1.00 58.22 97 THR A CA 1
ATOM 771 C C . THR A 1 97 ? -15.793 2.272 28.748 1.00 58.22 97 THR A C 1
ATOM 773 O O . THR A 1 97 ? -15.847 3.004 29.733 1.00 58.22 97 THR A O 1
ATOM 776 N N . GLU A 1 98 ? -16.894 1.885 28.103 1.00 54.75 98 GLU A N 1
ATOM 777 C CA . GLU A 1 98 ? -18.213 1.955 28.734 1.00 54.75 98 GLU A CA 1
ATOM 778 C C . GLU A 1 98 ? -18.255 0.951 29.897 1.00 54.75 98 GLU A C 1
ATOM 780 O O . GLU A 1 98 ? -18.089 -0.252 29.717 1.00 54.75 98 GLU A O 1
ATOM 785 N N . GLU A 1 99 ? -18.395 1.523 31.095 1.00 54.00 99 GLU A N 1
ATOM 786 C CA . GLU A 1 99 ? -18.975 0.972 32.323 1.00 54.00 99 GLU A CA 1
ATOM 787 C C . GLU A 1 99 ? -18.655 -0.486 32.695 1.00 54.00 99 GLU A C 1
ATOM 789 O O . GLU A 1 99 ? -19.383 -1.426 32.392 1.00 54.00 99 GLU A O 1
ATOM 794 N N . THR A 1 100 ? -17.670 -0.646 33.579 1.00 49.59 100 THR A N 1
ATOM 795 C CA . THR A 1 100 ? -17.830 -1.569 34.711 1.00 49.59 100 THR A CA 1
ATOM 796 C C . THR A 1 100 ? -17.961 -0.752 35.988 1.00 49.59 100 THR A C 1
ATOM 798 O O . THR A 1 100 ? -16.979 -0.520 36.689 1.00 49.59 100 THR A O 1
ATOM 801 N N . SER A 1 101 ? -19.189 -0.311 36.257 1.00 51.66 101 SER A N 1
ATOM 802 C CA . SER A 1 101 ? -19.658 0.010 37.604 1.00 51.66 101 SER A CA 1
ATOM 803 C C . SER A 1 101 ? -20.718 -1.030 37.965 1.00 51.66 101 SER A C 1
ATOM 805 O O . SER A 1 101 ? -21.796 -1.071 37.376 1.00 51.66 101 SER A O 1
ATOM 807 N N . SER A 1 102 ? -20.388 -1.910 38.902 1.00 55.25 102 SER A N 1
ATOM 808 C CA . SER A 1 102 ? -21.329 -2.707 39.695 1.00 55.25 102 SER A CA 1
ATOM 809 C C . SER A 1 102 ? -20.846 -2.704 41.131 1.00 55.25 102 SER A C 1
ATOM 811 O O . SER A 1 102 ? -19.607 -2.720 41.316 1.00 55.25 102 SER A O 1
#

Secondary structure (DSSP, 8-state):
--------------TTS-HHHHHHHHHHHHHHHH---EEEEEEEEEEEETTEEEEEEEEEEEEETTEEEEEEHHHHHHHHHHHHHHHHHHHHHHS-------

Radius of gyration: 18.52 Å; Cα contacts (8 Å, |Δi|>4): 110; chains: 1; bounding box: 50×31×63 Å

Nearest PDB structures (foldseek):
  5mmm-assembly1_y  TM=4.737E-01  e=2.094E-01  Spinacia oleracea
  5aox-assembly1_B  TM=3.267E-01  e=5.040E-01  Homo sapiens
  5v01-assembly1_B  TM=2.485E-01  e=4.734E-01  Klebsiella pneumoniae subsp. pneumoniae MGH 78578
  9b45-assembly1_l  TM=4.051E-01  e=7.490E+00  Pseudomonas virus Pa193
  5v5f-assembly1_B  TM=3.262E-01  e=8.492E+00  Arabidopsis thaliana

Mean predicted aligned error: 9.92 Å

Sequence (102 aa):
MWDGNHGRIEPAFDQAWDRLTKLRWVAALTEMDTGLRIRVYPGYSATLRNGEWVPATGVYDVLVTGHSGQFTYHDAQRFLDGVTVGARAYRRATTPTEETSS

Organism: NCBI:txid2831970

Solvent-accessible surface area (backbone atoms only — not comparable to full-atom values): 6301 Å² total; per-residue (Å²): 136,85,78,86,72,82,63,79,82,71,75,88,85,65,87,85,53,54,71,67,59,51,48,41,50,53,34,52,55,35,23,73,75,60,74,49,59,51,48,66,44,83,19,66,36,96,51,65,57,98,85,38,74,38,71,31,84,71,34,31,32,41,32,49,79,87,48,74,48,80,28,42,67,69,54,44,51,54,50,50,51,48,53,45,52,50,47,52,52,50,51,62,75,68,54,77,85,78,77,91,83,130

Foldseek 3Di:
DDDPCPPPCLDDDDPPDDLQVNLQSLQVVLCVQQVWDKDKDQAWDPDDDVNDTHGPPQKMWMDTNRDIDIDGSVRSNVVSVVSNVVSVVVCVVPPDPPDPDD

pLDDT: mean 80.41, std 16.62, range [36.47, 95.31]